Protein AF-A0AAV6CIT1-F1 (afdb_monomer)

Secondary structure (DSSP, 8-state):
--HHHHHHHHHHHHHHHHHHTTS-HHHHHHHHHHHHHH---HHHHHHHHHHHHHHHHHHHHHHH----------

Solvent-accessible surface area (backbone atoms only — not comparable to full-atom values): 4278 Å² total; per-residue (Å²): 142,60,65,74,63,52,52,56,48,49,54,51,50,53,52,51,56,63,54,34,75,79,45,59,64,74,57,32,22,52,48,29,46,54,50,32,74,72,46,86,52,68,69,60,20,53,52,27,40,52,52,16,52,53,42,50,51,50,52,51,54,57,67,67,58,69,82,79,73,69,82,76,82,127

pLDDT: mean 82.07, std 14.26, range [44.81, 96.19]

Mean predicted aligned error: 8.54 Å

Foldseek 3Di:
DCVVVVVVLVVVLVVLLVVLVVDDLLVSLVSLQVVLVVDPDPVSSVVSNVSSVVSVVVVVVVVVPDPPPPPPDD

Sequence (74 aa):
MNASNEDSRSELIEFVLAQAAEQPVCKRARLYRQLATLCDEPTEKQSLLRLSETLETAEARCREFTFNFAHRHA

Radius of gyration: 18.2 Å; Cα contacts (8 Å, |Δi|>4): 39; chains: 1; bounding box: 49×18×58 Å

Structure (mmCIF, N/CA/C/O backbone):
data_AF-A0AAV6CIT1-F1
#
_entry.id   AF-A0AAV6CIT1-F1
#
loop_
_atom_site.group_PDB
_atom_site.id
_atom_site.type_symbol
_atom_site.label_atom_id
_atom_site.label_alt_id
_atom_site.label_comp_id
_atom_site.label_asym_id
_atom_site.label_entity_id
_atom_site.label_seq_id
_atom_site.pdbx_PDB_ins_code
_atom_site.Cartn_x
_atom_site.Cartn_y
_atom_site.Cartn_z
_ato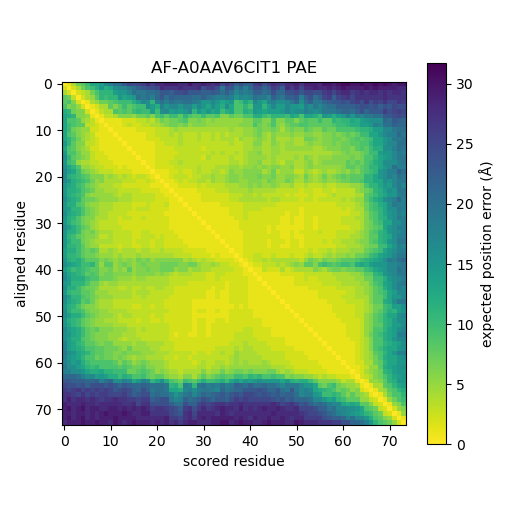m_site.occupancy
_atom_site.B_iso_or_equiv
_atom_site.auth_seq_id
_atom_site.auth_comp_id
_atom_site.auth_asym_id
_atom_site.auth_atom_id
_atom_site.pdbx_PDB_model_num
ATOM 1 N N . MET A 1 1 ? 17.995 -4.925 -27.169 1.00 45.09 1 MET A N 1
ATOM 2 C CA . MET A 1 1 ? 17.176 -6.116 -26.857 1.00 45.09 1 MET A CA 1
ATOM 3 C C . MET A 1 1 ? 16.834 -6.035 -25.377 1.00 45.09 1 MET A C 1
ATOM 5 O O . MET A 1 1 ? 17.741 -6.263 -24.603 1.00 45.09 1 MET A O 1
ATOM 9 N N . ASN A 1 2 ? 15.633 -5.575 -25.000 1.00 52.47 2 ASN A N 1
ATOM 10 C CA . ASN A 1 2 ? 15.143 -5.552 -23.599 1.00 52.47 2 ASN A CA 1
ATOM 11 C C . ASN A 1 2 ? 13.617 -5.327 -23.480 1.00 52.47 2 ASN A C 1
ATOM 13 O O . ASN A 1 2 ? 13.066 -5.601 -22.422 1.00 52.47 2 ASN A O 1
ATOM 17 N N . ALA A 1 3 ? 12.934 -4.903 -24.554 1.00 53.75 3 ALA A N 1
ATOM 18 C CA . ALA A 1 3 ? 11.498 -4.589 -24.545 1.00 53.75 3 ALA A CA 1
ATOM 19 C C . ALA A 1 3 ? 10.612 -5.705 -23.951 1.00 53.75 3 ALA A C 1
ATOM 21 O O . ALA A 1 3 ? 9.819 -5.446 -23.059 1.00 53.75 3 ALA A O 1
ATOM 22 N N . SER A 1 4 ? 10.838 -6.971 -24.321 1.00 58.72 4 SER A N 1
ATOM 23 C CA . SER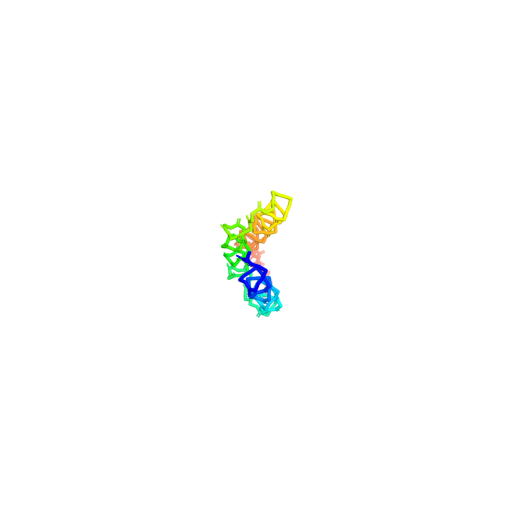 A 1 4 ? 9.999 -8.087 -23.848 1.00 58.72 4 SER A CA 1
ATOM 24 C C . SER A 1 4 ? 10.031 -8.321 -22.330 1.00 58.72 4 SER A C 1
ATOM 26 O O . SER A 1 4 ? 9.086 -8.879 -21.776 1.00 58.72 4 SER A O 1
ATOM 28 N N . ASN A 1 5 ? 11.111 -7.922 -21.649 1.00 59.19 5 ASN A N 1
ATOM 29 C CA . ASN A 1 5 ? 11.239 -8.096 -20.198 1.00 59.19 5 ASN A CA 1
ATOM 30 C C . 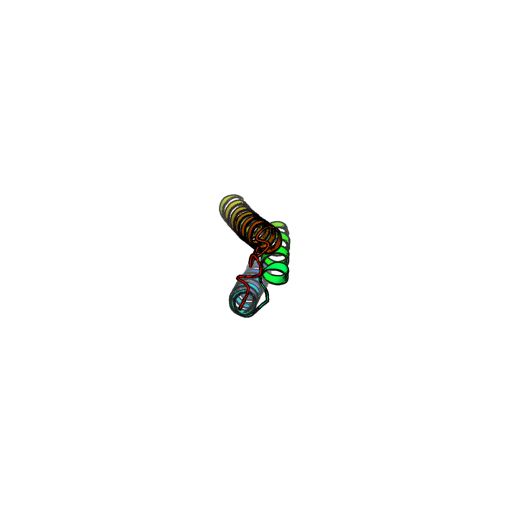ASN A 1 5 ? 10.594 -6.931 -19.428 1.00 59.19 5 ASN A C 1
ATOM 32 O O . ASN A 1 5 ? 10.122 -7.102 -18.307 1.00 59.19 5 ASN A O 1
ATOM 36 N N . GLU A 1 6 ? 10.563 -5.751 -20.046 1.00 61.31 6 GLU A N 1
ATOM 37 C CA . GLU A 1 6 ? 9.908 -4.556 -19.520 1.00 61.31 6 GLU A CA 1
ATOM 38 C C . GLU A 1 6 ? 8.385 -4.659 -19.664 1.00 61.31 6 GLU A C 1
ATOM 40 O O . GLU A 1 6 ? 7.672 -4.402 -18.696 1.00 61.31 6 GLU A O 1
ATOM 45 N N . ASP A 1 7 ? 7.907 -5.182 -20.797 1.00 68.38 7 ASP A N 1
ATOM 46 C CA . ASP A 1 7 ? 6.488 -5.467 -21.042 1.00 68.38 7 ASP A CA 1
ATOM 47 C C . ASP A 1 7 ? 5.932 -6.471 -20.014 1.00 68.38 7 ASP A C 1
ATOM 49 O O . ASP A 1 7 ? 4.925 -6.209 -19.359 1.00 68.38 7 ASP A O 1
ATOM 53 N N . SER A 1 8 ? 6.660 -7.566 -19.760 1.00 77.12 8 SER A N 1
ATOM 54 C CA . SER A 1 8 ? 6.261 -8.587 -18.773 1.00 77.12 8 SER A CA 1
ATOM 55 C C . SER A 1 8 ? 6.189 -8.041 -17.338 1.00 77.12 8 SER A C 1
ATOM 57 O O . SER A 1 8 ? 5.374 -8.481 -16.524 1.00 77.12 8 SER A O 1
ATOM 59 N N . ARG A 1 9 ? 7.063 -7.085 -16.995 1.00 78.12 9 ARG A N 1
ATOM 60 C CA . ARG A 1 9 ? 7.088 -6.447 -15.671 1.00 78.12 9 ARG A CA 1
ATOM 61 C C . ARG A 1 9 ? 5.912 -5.491 -15.501 1.00 78.12 9 ARG A C 1
ATOM 63 O O . ARG A 1 9 ? 5.291 -5.497 -14.440 1.00 78.12 9 ARG A O 1
ATOM 70 N N . SER A 1 10 ? 5.607 -4.703 -16.526 1.00 79.50 10 SER A N 1
ATOM 71 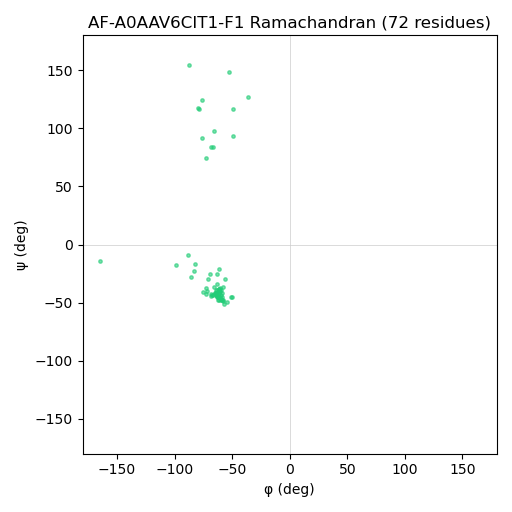C CA . SER A 1 10 ? 4.462 -3.791 -16.529 1.00 79.50 10 SER A CA 1
ATOM 72 C C . SER A 1 10 ? 3.143 -4.556 -16.411 1.00 79.50 10 SER A C 1
ATOM 74 O O . SER A 1 10 ? 2.337 -4.233 -15.541 1.00 79.50 10 SER A O 1
ATOM 76 N N . GLU A 1 11 ? 2.974 -5.649 -17.162 1.00 83.56 11 GLU A N 1
ATOM 77 C CA . GLU A 1 11 ? 1.803 -6.535 -17.055 1.00 83.56 11 GLU A CA 1
ATOM 78 C C . GLU A 1 11 ? 1.640 -7.121 -15.642 1.00 83.56 11 GLU A C 1
ATOM 80 O O . GLU A 1 11 ? 0.534 -7.165 -15.096 1.00 83.56 11 GLU A O 1
ATOM 85 N N . LEU A 1 12 ? 2.743 -7.534 -15.006 1.00 83.38 12 LEU A N 1
ATOM 86 C CA . LEU A 1 12 ? 2.719 -8.028 -13.628 1.00 83.38 12 LEU A CA 1
ATOM 87 C C . LEU A 1 12 ? 2.295 -6.931 -12.640 1.00 83.38 12 LEU A C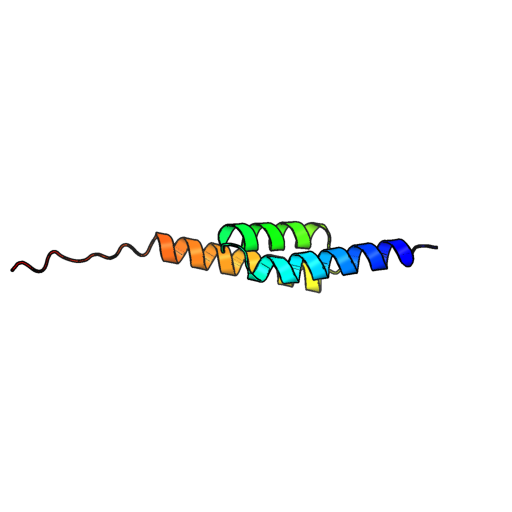 1
ATOM 89 O O . LEU A 1 12 ? 1.505 -7.197 -11.733 1.00 83.38 12 LEU A O 1
ATOM 93 N N . ILE A 1 13 ? 2.813 -5.710 -12.795 1.00 82.62 13 ILE A N 1
ATOM 94 C CA . ILE A 1 13 ? 2.455 -4.570 -11.942 1.00 82.62 13 ILE A CA 1
ATOM 95 C C . ILE A 1 13 ? 0.964 -4.258 -12.088 1.00 82.62 13 ILE A C 1
ATOM 97 O O . ILE A 1 13 ? 0.268 -4.155 -11.076 1.00 82.62 13 ILE A O 1
ATOM 101 N N . GLU A 1 14 ? 0.454 -4.173 -13.317 1.00 84.44 14 GLU A N 1
ATOM 102 C CA . GLU A 1 14 ? -0.966 -3.936 -13.587 1.00 84.44 14 GLU A CA 1
ATOM 103 C C . GLU A 1 14 ? -1.853 -5.026 -12.979 1.00 84.44 14 GLU A C 1
ATOM 105 O O . GLU A 1 14 ? -2.831 -4.720 -12.291 1.00 84.44 14 GLU A O 1
ATOM 110 N N . PHE A 1 15 ? -1.477 -6.297 -13.145 1.00 85.75 15 PHE A N 1
ATOM 111 C CA . PHE A 1 15 ? -2.190 -7.421 -12.546 1.00 85.75 15 PHE A CA 1
ATOM 112 C C . PHE A 1 15 ? -2.231 -7.325 -11.015 1.00 85.75 15 PHE A C 1
ATOM 114 O O . PHE A 1 15 ? -3.295 -7.459 -10.404 1.00 85.75 15 PHE A O 1
ATOM 121 N N . VAL A 1 16 ? -1.089 -7.055 -10.374 1.00 87.81 16 VAL A N 1
ATOM 122 C CA . VAL A 1 16 ? -1.016 -6.920 -8.912 1.00 87.81 16 VAL A CA 1
ATOM 123 C C . VAL A 1 16 ? -1.841 -5.725 -8.432 1.00 87.81 16 VAL A C 1
ATOM 125 O O . VAL A 1 16 ? -2.514 -5.834 -7.407 1.00 87.81 16 VAL A O 1
ATOM 128 N N . LEU A 1 17 ? -1.836 -4.604 -9.158 1.00 85.62 17 LEU A N 1
ATOM 129 C CA . LEU A 1 17 ? -2.648 -3.431 -8.830 1.00 85.62 17 LEU A CA 1
ATOM 130 C C . LEU A 1 17 ? -4.150 -3.718 -8.943 1.00 85.62 17 LEU A C 1
ATOM 132 O O . LEU A 1 17 ? -4.902 -3.325 -8.047 1.00 85.62 17 LEU A O 1
ATOM 136 N N . ALA A 1 18 ? -4.577 -4.444 -9.979 1.00 88.19 18 ALA A N 1
ATOM 137 C CA . ALA A 1 18 ? -5.965 -4.871 -10.140 1.00 88.19 18 ALA A CA 1
ATOM 138 C C . ALA A 1 18 ? -6.412 -5.767 -8.973 1.00 88.19 18 ALA A C 1
ATOM 140 O O . ALA A 1 18 ? -7.458 -5.534 -8.369 1.00 88.19 18 ALA A O 1
ATOM 141 N N . GLN A 1 19 ? -5.577 -6.734 -8.589 1.00 88.75 19 GLN A N 1
ATOM 142 C CA . GLN A 1 19 ? -5.860 -7.642 -7.475 1.00 88.75 19 GLN A CA 1
ATOM 143 C C . GLN A 1 19 ? -5.778 -6.959 -6.106 1.00 88.75 19 GLN A C 1
ATOM 145 O O . GLN A 1 19 ? -6.490 -7.342 -5.175 1.00 88.75 19 GLN A O 1
ATOM 150 N N . ALA A 1 20 ? -4.938 -5.929 -5.954 1.00 87.06 20 ALA A N 1
ATOM 151 C CA . ALA A 1 20 ? -4.800 -5.205 -4.698 1.00 87.06 20 ALA A CA 1
ATOM 152 C C . ALA A 1 20 ? -6.142 -4.615 -4.244 1.00 87.06 20 ALA A C 1
ATOM 154 O O . ALA A 1 20 ? -6.430 -4.646 -3.052 1.00 87.06 20 ALA A O 1
ATOM 155 N N . ALA A 1 21 ? -6.994 -4.139 -5.156 1.00 83.25 21 ALA A N 1
ATOM 156 C CA . ALA A 1 21 ? -8.291 -3.554 -4.807 1.00 83.25 21 ALA A CA 1
ATOM 157 C C . ALA A 1 21 ? -9.195 -4.492 -3.978 1.00 83.25 21 ALA A C 1
ATOM 159 O O . ALA A 1 21 ? -9.956 -4.015 -3.137 1.00 83.25 21 ALA A O 1
ATOM 160 N N . GLU A 1 22 ? -9.058 -5.807 -4.158 1.00 89.94 22 GLU A N 1
ATOM 161 C CA . GLU A 1 22 ? -9.857 -6.835 -3.481 1.00 89.94 22 GLU A CA 1
ATOM 162 C C . GLU A 1 22 ? -9.262 -7.284 -2.136 1.00 89.94 22 GLU A C 1
ATOM 164 O O . GLU A 1 22 ? -9.889 -8.021 -1.374 1.00 89.94 22 GLU A O 1
ATOM 169 N N . GLN A 1 23 ? -8.040 -6.854 -1.816 1.00 91.38 23 GLN A N 1
ATOM 170 C CA . GLN A 1 23 ? -7.349 -7.283 -0.606 1.00 91.38 23 GLN A CA 1
ATOM 171 C C . GLN A 1 23 ? -7.696 -6.406 0.610 1.00 91.38 23 GLN A C 1
ATOM 173 O O . GLN A 1 23 ? -7.981 -5.212 0.476 1.00 91.38 23 GLN A O 1
ATOM 178 N N . PRO A 1 24 ? -7.588 -6.950 1.838 1.00 91.06 24 PRO A N 1
ATOM 179 C CA . PRO A 1 24 ? -7.631 -6.152 3.060 1.00 91.06 24 PRO A CA 1
ATOM 180 C C . PRO A 1 24 ? -6.622 -4.993 3.047 1.00 91.06 24 PRO A C 1
ATOM 182 O O . PRO A 1 24 ? -5.520 -5.123 2.508 1.00 91.06 24 PRO A O 1
ATOM 185 N N . VAL A 1 25 ? -6.973 -3.882 3.704 1.00 89.44 25 VAL A N 1
ATOM 186 C CA . VAL A 1 25 ? -6.191 -2.626 3.737 1.00 89.44 25 VAL A CA 1
ATOM 187 C C . VAL A 1 25 ? -4.720 -2.847 4.109 1.00 89.44 25 VAL A C 1
ATOM 189 O O . VAL A 1 25 ? -3.835 -2.360 3.406 1.00 89.44 25 VAL A O 1
ATOM 192 N N . CYS A 1 26 ? -4.444 -3.657 5.133 1.00 88.62 26 CYS A N 1
ATOM 193 C CA . CYS A 1 26 ? -3.080 -3.965 5.568 1.00 88.62 26 CYS A CA 1
ATOM 194 C C . CYS A 1 26 ? -2.247 -4.672 4.481 1.00 88.62 26 CYS A C 1
ATOM 196 O O . CYS A 1 26 ? -1.061 -4.387 4.296 1.00 88.62 26 CYS A O 1
ATOM 198 N N . LYS A 1 27 ? -2.869 -5.576 3.712 1.00 91.12 27 LYS A N 1
ATOM 199 C CA . LYS A 1 27 ? -2.219 -6.258 2.586 1.00 91.12 27 LYS A CA 1
ATOM 200 C C . LYS A 1 27 ? -2.017 -5.303 1.414 1.00 91.12 27 LYS A C 1
ATOM 202 O O . LYS A 1 27 ? -0.952 -5.328 0.808 1.00 91.12 27 LYS A O 1
ATOM 207 N N . ARG A 1 28 ? -2.990 -4.431 1.134 1.00 93.81 28 ARG A N 1
ATOM 208 C CA . ARG A 1 28 ? -2.892 -3.392 0.095 1.00 93.81 28 ARG A CA 1
ATOM 209 C C . ARG A 1 28 ? -1.731 -2.439 0.330 1.00 93.81 28 ARG A C 1
ATOM 211 O O . ARG A 1 28 ? -0.943 -2.221 -0.582 1.00 93.81 28 ARG A O 1
ATOM 218 N N . ALA A 1 29 ? -1.592 -1.930 1.552 1.00 93.50 29 ALA A N 1
ATOM 219 C CA . ALA A 1 29 ? -0.475 -1.066 1.918 1.00 93.50 29 ALA A CA 1
ATOM 220 C C . ALA A 1 29 ? 0.874 -1.763 1.681 1.00 93.50 29 ALA A C 1
ATOM 222 O O . ALA A 1 29 ? 1.756 -1.228 1.009 1.00 93.50 29 ALA A O 1
ATOM 223 N N . ARG A 1 30 ? 1.003 -3.017 2.139 1.00 93.38 30 ARG A N 1
ATOM 224 C CA . ARG A 1 30 ? 2.211 -3.818 1.911 1.00 93.38 30 ARG A CA 1
ATOM 225 C C . ARG A 1 30 ? 2.504 -4.027 0.423 1.00 93.38 30 ARG A C 1
ATOM 227 O O . ARG A 1 30 ? 3.661 -3.897 0.031 1.00 93.38 30 ARG A O 1
ATOM 234 N N . LEU A 1 31 ? 1.484 -4.323 -0.385 1.00 93.19 31 LEU A N 1
ATOM 235 C CA . LEU A 1 31 ? 1.627 -4.491 -1.832 1.00 93.19 31 LEU A CA 1
ATOM 236 C C . LEU A 1 31 ? 2.121 -3.204 -2.497 1.00 93.19 31 LEU A C 1
ATOM 238 O O . LEU A 1 31 ? 3.100 -3.258 -3.232 1.00 93.19 31 LEU A O 1
ATOM 242 N N . TYR A 1 32 ? 1.532 -2.043 -2.192 1.00 93.44 32 TYR A N 1
ATOM 243 C CA . TYR A 1 32 ? 1.996 -0.768 -2.754 1.00 93.44 32 TYR A CA 1
ATOM 244 C C . TYR A 1 32 ? 3.441 -0.451 -2.365 1.00 93.44 32 TYR A C 1
ATOM 246 O O . TYR A 1 32 ? 4.230 -0.051 -3.220 1.00 93.44 32 TYR A O 1
ATOM 254 N N . ARG A 1 33 ? 3.835 -0.707 -1.111 1.00 93.69 33 ARG A N 1
ATOM 255 C CA . ARG A 1 33 ? 5.230 -0.540 -0.685 1.00 93.69 33 ARG A CA 1
ATOM 256 C C . ARG A 1 33 ? 6.180 -1.459 -1.456 1.00 93.69 33 ARG A C 1
ATOM 258 O O . ARG A 1 33 ? 7.259 -1.020 -1.834 1.00 93.69 33 ARG A O 1
ATOM 265 N N . GLN A 1 34 ? 5.799 -2.715 -1.689 1.00 92.38 34 GLN A N 1
ATOM 266 C CA . GLN A 1 34 ? 6.615 -3.663 -2.455 1.00 92.38 34 GLN A CA 1
ATOM 267 C C . GLN A 1 34 ? 6.702 -3.273 -3.935 1.00 92.38 34 GLN A C 1
ATOM 269 O O . GLN A 1 34 ? 7.799 -3.267 -4.486 1.00 92.38 34 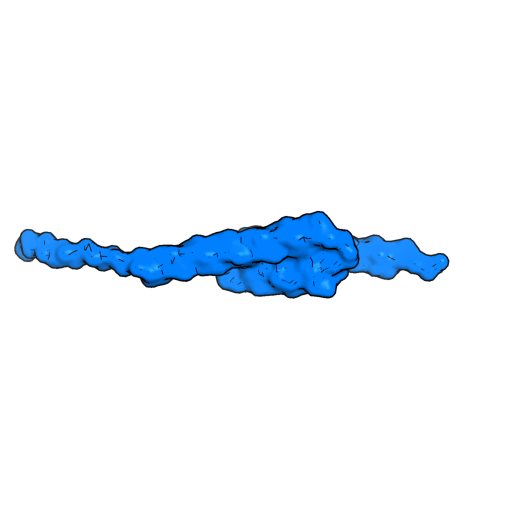GLN A O 1
ATOM 274 N N . LEU A 1 35 ? 5.596 -2.861 -4.556 1.00 90.88 35 LEU A N 1
ATOM 275 C CA . LEU A 1 35 ? 5.592 -2.364 -5.934 1.00 90.88 35 LEU A CA 1
ATOM 276 C C . LEU A 1 35 ? 6.494 -1.133 -6.095 1.00 90.88 35 LEU A C 1
ATOM 278 O O . LEU A 1 35 ? 7.267 -1.062 -7.042 1.00 90.88 35 LEU A O 1
ATOM 282 N N . ALA A 1 36 ? 6.509 -0.228 -5.113 1.00 91.75 36 ALA A N 1
ATOM 283 C CA . ALA A 1 36 ? 7.396 0.934 -5.117 1.00 91.75 36 ALA A CA 1
ATOM 284 C C . ALA A 1 36 ? 8.898 0.573 -5.122 1.00 91.75 36 ALA A C 1
ATOM 286 O O . ALA A 1 36 ? 9.725 1.404 -5.493 1.00 91.75 36 ALA A O 1
ATOM 287 N N . THR A 1 37 ? 9.273 -0.643 -4.702 1.00 89.75 37 THR A N 1
ATOM 288 C CA . THR A 1 37 ? 10.663 -1.135 -4.799 1.00 89.75 37 THR A CA 1
ATOM 289 C C . THR A 1 37 ? 11.017 -1.685 -6.178 1.00 89.75 37 THR A C 1
ATOM 291 O O . THR A 1 37 ? 12.197 -1.823 -6.478 1.00 89.75 37 THR A O 1
ATOM 294 N N . LEU A 1 38 ? 10.007 -1.989 -6.997 1.00 87.00 38 LEU A N 1
ATOM 295 C CA . LEU A 1 38 ? 10.146 -2.535 -8.347 1.00 87.00 38 LEU A CA 1
ATOM 296 C C . LEU A 1 38 ? 10.013 -1.458 -9.435 1.00 87.00 38 LEU A C 1
ATOM 298 O O . LEU A 1 38 ? 10.420 -1.697 -10.570 1.00 87.00 38 LEU A O 1
ATOM 302 N N . CYS A 1 39 ? 9.444 -0.297 -9.096 1.00 84.19 39 CYS A N 1
ATOM 303 C CA . CYS A 1 39 ? 9.350 0.860 -9.982 1.00 84.19 39 CYS A CA 1
ATOM 304 C C . CYS A 1 39 ? 10.697 1.588 -10.088 1.00 84.19 39 CYS A C 1
ATOM 306 O O . CYS A 1 39 ? 11.239 2.056 -9.081 1.00 84.19 39 CYS A O 1
ATOM 308 N N . ASP A 1 40 ? 11.176 1.750 -11.321 1.00 83.19 40 ASP A N 1
ATOM 309 C CA . ASP A 1 40 ? 12.341 2.583 -11.644 1.00 83.19 40 ASP A CA 1
ATOM 310 C C . ASP A 1 40 ? 11.958 4.070 -11.787 1.00 83.19 40 ASP A C 1
ATOM 312 O O . ASP A 1 40 ? 12.797 4.948 -11.581 1.00 83.19 40 ASP A O 1
ATOM 316 N N . GLU A 1 41 ? 10.681 4.363 -12.070 1.00 88.06 41 GLU A N 1
ATOM 317 C CA . GLU A 1 41 ? 10.171 5.723 -12.258 1.00 88.06 41 GLU A CA 1
ATOM 318 C C . GLU A 1 41 ? 9.918 6.429 -10.905 1.00 88.06 41 GLU A C 1
ATOM 320 O O . GLU A 1 41 ? 9.067 5.990 -10.116 1.00 88.06 41 GLU A O 1
ATOM 325 N N 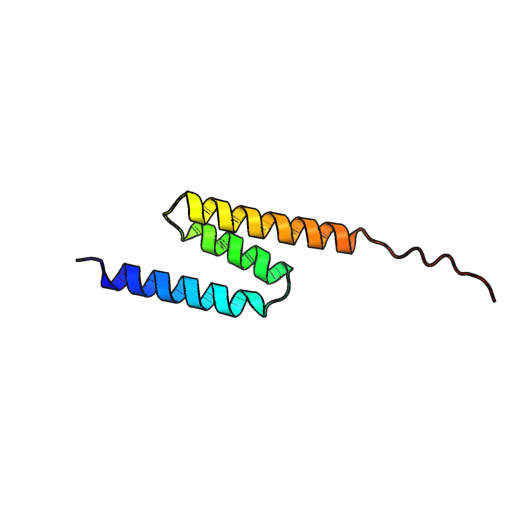. PRO A 1 42 ? 10.615 7.546 -10.600 1.00 88.94 42 PRO A N 1
ATOM 326 C CA . PRO A 1 42 ? 10.539 8.199 -9.290 1.00 88.94 42 PRO A CA 1
ATOM 327 C C . PRO A 1 42 ? 9.135 8.684 -8.918 1.00 88.94 42 PRO A C 1
ATOM 329 O O . PRO A 1 42 ? 8.732 8.598 -7.754 1.00 88.94 42 PRO A O 1
ATOM 332 N N . THR A 1 43 ? 8.385 9.179 -9.903 1.00 90.38 43 THR A N 1
ATOM 333 C CA . THR A 1 43 ? 7.036 9.730 -9.713 1.00 90.38 43 THR A CA 1
ATOM 334 C C . THR A 1 43 ? 6.037 8.640 -9.318 1.00 90.38 43 THR A C 1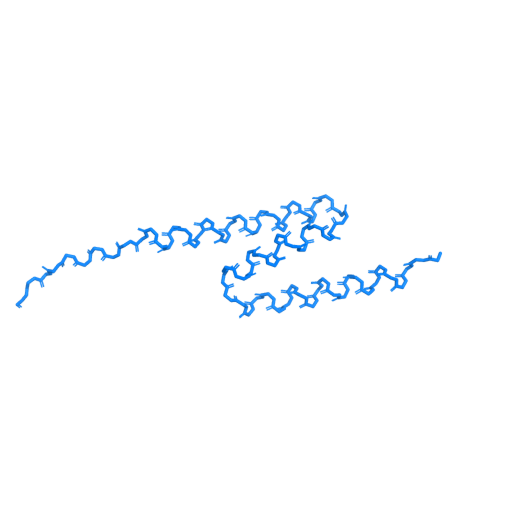
ATOM 336 O O . THR A 1 43 ? 5.245 8.805 -8.383 1.00 90.38 43 THR A O 1
ATOM 339 N N . GLU A 1 44 ? 6.100 7.489 -9.988 1.00 88.00 44 GLU A N 1
ATOM 340 C CA . GLU A 1 44 ? 5.244 6.336 -9.696 1.00 88.00 44 GLU A CA 1
ATOM 341 C C . GLU A 1 44 ? 5.588 5.723 -8.342 1.00 88.00 44 GLU A C 1
ATOM 343 O O . GLU A 1 44 ? 4.703 5.486 -7.515 1.00 88.00 44 GLU A O 1
ATOM 348 N N . LYS A 1 45 ? 6.886 5.569 -8.061 1.00 93.00 45 LYS A N 1
ATOM 349 C CA . LYS A 1 45 ? 7.382 5.126 -6.758 1.00 93.00 45 LYS A CA 1
ATOM 350 C C . LYS A 1 45 ? 6.851 5.999 -5.623 1.00 93.00 45 LYS A C 1
ATOM 352 O O . LYS A 1 45 ? 6.334 5.474 -4.636 1.00 93.00 45 LYS A O 1
ATOM 357 N N . GLN A 1 46 ? 6.948 7.324 -5.750 1.00 95.12 46 GLN A N 1
ATOM 358 C CA . GLN A 1 46 ? 6.446 8.247 -4.731 1.00 95.12 46 GLN A CA 1
ATOM 359 C C . GLN A 1 46 ? 4.926 8.129 -4.555 1.00 95.12 46 GLN A C 1
ATOM 361 O O . GLN A 1 46 ? 4.430 8.160 -3.427 1.00 95.12 46 GLN A O 1
ATOM 366 N N . SER A 1 47 ? 4.191 7.945 -5.652 1.00 93.25 47 SER A N 1
ATOM 367 C CA . SER A 1 47 ? 2.738 7.764 -5.624 1.00 93.25 47 SER A CA 1
ATOM 368 C C . SER A 1 47 ? 2.336 6.492 -4.869 1.00 93.25 47 SER A C 1
ATOM 370 O O . SER A 1 47 ? 1.471 6.541 -3.993 1.00 93.25 47 SER A O 1
ATOM 372 N N . LEU A 1 48 ? 3.012 5.369 -5.130 1.00 93.00 48 LEU A N 1
ATOM 373 C CA . LEU A 1 48 ? 2.780 4.095 -4.442 1.00 93.00 48 LEU A CA 1
ATOM 374 C C . LEU A 1 48 ? 3.114 4.166 -2.945 1.00 93.00 48 LEU A C 1
ATOM 376 O O . LEU A 1 48 ? 2.342 3.678 -2.116 1.00 93.00 48 LEU A O 1
ATOM 380 N N . LEU A 1 49 ? 4.223 4.817 -2.579 1.00 95.31 49 LEU A N 1
ATOM 381 C CA . LEU A 1 49 ? 4.585 5.030 -1.175 1.00 95.31 49 LEU A CA 1
ATOM 382 C C . LEU A 1 49 ? 3.534 5.871 -0.446 1.00 95.31 49 LEU A C 1
ATOM 384 O O . LEU A 1 49 ? 3.069 5.478 0.624 1.00 95.31 49 LEU A O 1
ATOM 388 N N . ARG A 1 50 ? 3.077 6.965 -1.063 1.00 96.19 50 ARG A N 1
ATOM 389 C CA . ARG A 1 50 ? 2.027 7.822 -0.498 1.00 96.19 50 ARG A CA 1
ATOM 390 C C . ARG A 1 50 ? 0.713 7.067 -0.290 1.00 96.19 50 ARG A C 1
ATOM 392 O O . ARG A 1 50 ? 0.044 7.264 0.727 1.00 96.19 50 ARG A O 1
ATOM 399 N N . LEU A 1 51 ? 0.332 6.200 -1.231 1.00 93.75 51 LEU A N 1
ATOM 400 C CA . LEU A 1 51 ? -0.852 5.347 -1.092 1.00 93.75 51 LEU A CA 1
ATOM 401 C C . LEU A 1 51 ? -0.697 4.360 0.072 1.00 93.75 51 LEU A C 1
ATOM 403 O O . LEU A 1 51 ? -1.626 4.218 0.866 1.00 93.75 51 LEU A O 1
ATOM 407 N N . SER A 1 52 ? 0.471 3.725 0.210 1.00 95.31 52 SER A N 1
ATOM 408 C CA . SER A 1 52 ? 0.778 2.852 1.351 1.00 95.31 52 SER A CA 1
ATOM 409 C C . SER A 1 52 ? 0.631 3.591 2.683 1.00 95.31 52 SER A C 1
ATOM 411 O O . SER A 1 52 ? -0.086 3.121 3.563 1.00 95.31 52 SER A O 1
ATOM 413 N N . GLU A 1 53 ? 1.264 4.756 2.824 1.00 96.06 53 GLU A N 1
ATOM 414 C CA . GLU A 1 53 ? 1.227 5.562 4.053 1.00 96.06 53 GLU A CA 1
ATOM 415 C C . GLU A 1 53 ? -0.192 6.019 4.406 1.00 96.06 53 GLU A C 1
ATOM 417 O O . GLU A 1 53 ? -0.597 5.989 5.571 1.00 96.06 53 GLU A O 1
ATOM 422 N N . THR A 1 54 ? -0.974 6.409 3.396 1.00 95.62 54 THR A N 1
ATOM 423 C CA . THR A 1 54 ? -2.367 6.833 3.584 1.00 95.62 54 THR A CA 1
ATOM 424 C C . THR A 1 54 ? -3.213 5.693 4.149 1.00 95.62 54 THR A C 1
ATOM 426 O O . THR A 1 54 ? -3.983 5.902 5.087 1.00 95.62 54 THR A O 1
ATOM 429 N N . LEU A 1 55 ? -3.055 4.482 3.607 1.00 94.06 55 LEU A N 1
ATOM 430 C CA . LEU A 1 55 ? -3.784 3.301 4.067 1.00 94.06 55 LEU A CA 1
ATOM 431 C C . LEU A 1 55 ? -3.389 2.896 5.490 1.00 94.06 55 LEU A C 1
ATOM 433 O O . LEU A 1 55 ? -4.268 2.626 6.305 1.00 94.06 55 LEU A O 1
ATOM 437 N N . GLU A 1 56 ? -2.096 2.901 5.809 1.00 93.94 56 GLU A N 1
ATOM 438 C CA . GLU A 1 56 ? -1.609 2.574 7.155 1.00 93.94 56 GLU A CA 1
ATOM 439 C C . GLU A 1 56 ? -2.077 3.590 8.191 1.00 93.94 56 GLU A C 1
ATOM 441 O O . GLU A 1 56 ? -2.526 3.213 9.272 1.00 93.94 56 GLU A O 1
ATOM 446 N N . THR A 1 57 ? -2.043 4.877 7.842 1.00 92.62 57 THR A N 1
ATOM 447 C CA . THR A 1 57 ? -2.540 5.947 8.712 1.00 92.62 57 THR A CA 1
ATOM 448 C C . THR A 1 57 ? -4.038 5.795 8.963 1.00 92.62 57 THR A C 1
ATOM 450 O O . THR A 1 57 ? -4.495 5.929 10.098 1.00 92.62 57 THR A O 1
ATOM 453 N N . ALA A 1 58 ? -4.822 5.506 7.921 1.00 89.75 58 ALA A N 1
ATOM 454 C CA . ALA A 1 58 ? -6.254 5.273 8.066 1.00 89.75 58 ALA A CA 1
ATOM 455 C C . ALA A 1 58 ? -6.538 4.048 8.950 1.00 89.75 58 ALA A C 1
ATOM 457 O O . ALA A 1 58 ? -7.365 4.130 9.855 1.00 89.75 58 ALA A O 1
ATOM 458 N N . GLU A 1 59 ? -5.818 2.942 8.743 1.00 90.06 59 GLU A N 1
ATOM 459 C CA . GLU A 1 59 ? -5.957 1.734 9.557 1.00 90.06 59 GLU A CA 1
ATOM 460 C C . GLU A 1 59 ? -5.595 1.984 11.027 1.00 90.06 59 GLU A C 1
ATOM 462 O O . GLU A 1 59 ? -6.347 1.578 11.915 1.00 90.06 59 GLU A O 1
ATOM 467 N N . ALA A 1 60 ? -4.491 2.688 11.295 1.00 88.19 60 ALA A N 1
ATOM 468 C CA . ALA A 1 60 ? -4.089 3.065 12.648 1.00 88.19 60 ALA A CA 1
ATOM 469 C C . ALA A 1 60 ? -5.187 3.884 13.343 1.00 88.19 60 ALA A C 1
ATOM 471 O O . ALA A 1 60 ? -5.641 3.514 14.425 1.00 88.19 60 ALA A O 1
ATOM 472 N N . ARG A 1 61 ? -5.714 4.914 12.669 1.00 87.25 61 ARG A N 1
ATOM 473 C CA . ARG A 1 61 ? -6.809 5.744 13.194 1.00 87.25 61 ARG A CA 1
ATOM 474 C C . ARG A 1 61 ? -8.086 4.946 13.451 1.00 87.25 61 ARG A C 1
ATOM 476 O O . ARG A 1 61 ? -8.765 5.194 14.442 1.00 87.25 61 ARG A O 1
ATOM 483 N N . CYS A 1 62 ? -8.425 3.990 12.586 1.00 85.81 62 CYS A N 1
ATOM 484 C CA . CYS A 1 62 ? -9.576 3.111 12.797 1.00 85.81 62 CYS A CA 1
ATOM 485 C C . CYS A 1 62 ? -9.396 2.200 14.018 1.00 85.81 62 CYS A C 1
ATOM 487 O O . CYS A 1 62 ? -10.368 1.942 14.718 1.00 85.81 62 CYS A O 1
ATOM 489 N N . ARG A 1 63 ? -8.174 1.724 14.286 1.00 83.00 63 ARG A N 1
ATOM 490 C CA . ARG A 1 63 ? -7.870 0.905 15.472 1.00 83.00 63 ARG A CA 1
ATOM 491 C C . ARG A 1 63 ? -7.861 1.724 16.760 1.00 83.00 63 ARG A C 1
ATOM 493 O O . ARG A 1 63 ? -8.299 1.232 17.792 1.00 83.00 63 ARG A O 1
ATOM 500 N N . GLU A 1 64 ? -7.370 2.957 16.699 1.00 83.81 64 GLU A N 1
ATOM 501 C CA . GLU A 1 64 ? -7.385 3.900 17.823 1.00 83.81 64 GLU A CA 1
ATOM 502 C C . GLU A 1 64 ? -8.801 4.378 18.161 1.00 83.81 64 GLU A C 1
ATOM 504 O O . GLU A 1 64 ? -9.078 4.745 19.306 1.00 83.81 64 GLU A O 1
ATOM 509 N N . PHE A 1 65 ? -9.714 4.343 17.185 1.00 77.69 65 PHE A N 1
ATOM 510 C CA . PHE A 1 65 ? -11.121 4.649 17.393 1.00 77.69 65 PHE A CA 1
ATOM 511 C C . PHE A 1 65 ? -11.790 3.566 18.253 1.00 77.69 65 PHE A C 1
ATOM 513 O O . PHE A 1 65 ? -12.422 2.626 17.774 1.00 77.69 65 PHE A O 1
ATOM 520 N N . THR A 1 66 ? -11.655 3.713 19.567 1.00 61.06 66 THR A N 1
ATOM 521 C CA . THR A 1 66 ? -12.389 2.916 20.545 1.00 61.06 66 THR A CA 1
ATOM 522 C C . THR A 1 66 ? -13.798 3.487 20.650 1.00 61.06 66 THR A C 1
ATOM 524 O O . THR A 1 66 ? -13.979 4.636 21.060 1.00 61.06 66 THR A O 1
ATOM 527 N N . PHE A 1 67 ? -14.817 2.701 20.292 1.00 63.25 67 PHE A N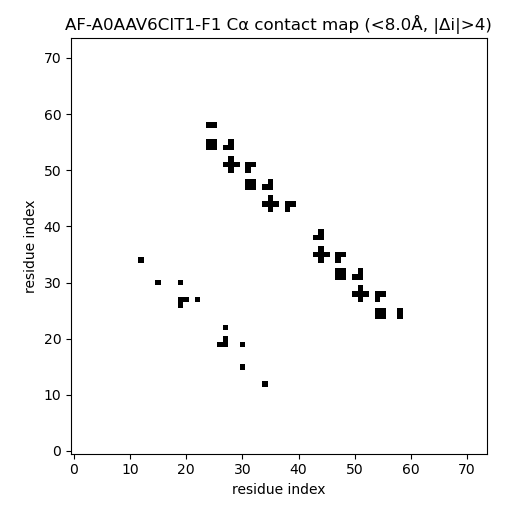 1
ATOM 528 C CA . PHE A 1 67 ? -16.195 3.072 20.595 1.00 63.25 67 PHE A CA 1
ATOM 529 C C . PHE A 1 67 ? -16.384 3.058 22.114 1.00 63.25 67 PHE A C 1
ATOM 531 O O . PHE A 1 67 ? -16.644 2.016 22.714 1.00 63.25 67 PHE A O 1
ATOM 538 N N . ASN A 1 68 ? -16.295 4.229 22.739 1.00 59.88 68 ASN A N 1
ATOM 539 C CA . ASN A 1 68 ? -16.813 4.432 24.084 1.00 59.88 68 ASN A CA 1
ATOM 540 C C . ASN A 1 68 ? -18.342 4.454 24.005 1.00 59.88 68 ASN A C 1
ATOM 542 O O . ASN A 1 68 ? -18.974 5.506 24.105 1.00 59.88 68 ASN A O 1
ATOM 546 N N . PHE A 1 69 ? -18.951 3.280 23.819 1.00 61.69 69 PHE A N 1
ATOM 547 C CA . PHE A 1 69 ? -20.337 3.078 24.210 1.00 61.69 69 PHE A CA 1
ATOM 548 C C . PHE A 1 69 ? -20.359 3.163 25.732 1.00 61.69 69 PHE A C 1
ATOM 550 O O . PHE A 1 69 ? -20.256 2.157 26.432 1.00 61.69 69 PHE A O 1
ATOM 557 N N . ALA A 1 70 ? -20.428 4.390 26.255 1.00 58.00 70 ALA A N 1
ATOM 558 C CA . ALA A 1 70 ? -20.838 4.597 27.628 1.00 58.00 70 ALA A CA 1
ATOM 559 C C . ALA A 1 70 ? -22.129 3.797 27.793 1.00 58.00 70 ALA A C 1
ATOM 561 O O . ALA A 1 70 ? -23.092 4.033 27.060 1.00 58.00 70 ALA A O 1
ATOM 562 N N . HIS A 1 71 ? -22.086 2.798 28.674 1.00 55.06 71 HIS A N 1
ATOM 563 C CA . HIS A 1 71 ? -23.224 2.000 29.101 1.00 55.06 71 HIS A CA 1
ATOM 564 C C . HIS A 1 71 ? -24.348 2.971 29.475 1.00 55.06 71 HIS A C 1
ATOM 566 O O . HIS A 1 71 ? -24.394 3.511 30.582 1.00 55.06 71 HIS A O 1
ATOM 572 N N . ARG A 1 72 ? -25.227 3.271 28.517 1.00 53.03 72 ARG A N 1
ATOM 573 C CA . ARG A 1 72 ? -26.447 4.013 28.777 1.00 53.03 72 ARG A CA 1
ATOM 574 C C . ARG A 1 72 ? -27.360 2.988 29.425 1.00 53.03 72 ARG A C 1
ATOM 576 O O . ARG A 1 72 ? -27.991 2.201 28.732 1.00 53.03 72 ARG A O 1
ATOM 583 N N . HIS A 1 73 ? -27.287 2.953 30.752 1.00 52.44 73 HIS A N 1
ATOM 584 C CA . HIS A 1 73 ? -28.187 2.221 31.627 1.00 52.44 73 HIS A CA 1
ATOM 585 C C . HIS A 1 73 ? -29.620 2.247 31.080 1.00 52.44 73 HIS A C 1
ATOM 587 O O . HIS A 1 73 ? -30.165 3.326 30.826 1.00 52.44 73 HIS A O 1
ATOM 593 N N . ALA A 1 74 ? -30.206 1.062 30.946 1.00 44.81 74 ALA A N 1
ATOM 594 C CA . ALA A 1 74 ? -31.632 0.828 31.096 1.00 44.81 74 ALA A CA 1
ATOM 595 C C . ALA A 1 74 ? -31.779 -0.372 32.034 1.00 44.81 74 ALA A C 1
ATOM 597 O O . ALA A 1 74 ? -31.099 -1.390 31.768 1.00 44.81 74 ALA A O 1
#